Protein AF-A0A1K1NM62-F1 (afdb_monomer_lite)

Foldseek 3Di:
DDPVVVVVQVPDDPVFVVLQVVLLVLLVVCQVPDPCNPPDADPPQPPQPCVQWGWGADPQWIWIWGHPPPDTHTQDTGRHSPVRNVQVNCCRHVVDRDPPPPPVVVCVVPVD

Sequence (112 aa):
MTYEQLEKLRNMTPEEADKAADLAAAAEAVIAEHPFKGRPRSLRFLGAGFGCMEVFCNDGVFTVVRNNGEDLDPILELPDFRHAFIALIKLIYEGRQPESFAEEQYDEIFGE

Radius of gyration: 14.22 Å; chains: 1; bounding box: 30×38×34 Å

Secondary structure (DSSP, 8-state):
--HHHHHHHT---HHHHHHHHHHHHHHHHHHHH-TTTTS---TTT-SS-GGGEEEEEETTEEEEEEE-SS-EEEEEEESSHHHHHHHHHHHHHH----S---THHHHHHH--

pLDDT: mean 72.25, std 18.83, range [35.62, 95.44]

Structure (mmCIF, N/CA/C/O backbone):
data_AF-A0A1K1NM62-F1
#
_entry.id   AF-A0A1K1NM62-F1
#
loop_
_atom_site.group_PDB
_atom_site.id
_atom_site.type_symbol
_atom_site.label_atom_id
_atom_site.label_alt_id
_atom_site.label_comp_id
_atom_site.label_asym_id
_atom_site.label_entity_id
_atom_site.label_seq_id
_atom_site.pdbx_PDB_ins_code
_atom_site.Cartn_x
_atom_site.Cartn_y
_atom_site.Cartn_z
_atom_site.occupancy
_atom_site.B_iso_or_equiv
_atom_site.auth_seq_id
_atom_site.auth_comp_id
_atom_site.auth_asym_id
_atom_site.auth_atom_id
_atom_site.pdbx_PDB_model_num
ATOM 1 N N . MET A 1 1 ? -12.049 8.549 -4.272 1.00 78.06 1 MET A N 1
ATOM 2 C CA . MET A 1 1 ? -12.275 8.524 -2.805 1.00 78.06 1 MET A CA 1
ATOM 3 C C . MET A 1 1 ? -12.305 9.958 -2.279 1.00 78.06 1 MET A C 1
ATOM 5 O O . MET A 1 1 ? -11.715 10.818 -2.917 1.00 78.06 1 MET A O 1
ATOM 9 N N . THR A 1 2 ? -13.001 10.258 -1.179 1.00 84.75 2 THR A N 1
ATOM 10 C CA . THR A 1 2 ? -12.970 11.600 -0.562 1.00 84.75 2 THR A CA 1
ATOM 11 C C . THR A 1 2 ? -11.821 11.733 0.442 1.00 84.75 2 THR A C 1
ATOM 13 O O . THR A 1 2 ? -11.354 10.738 0.994 1.00 84.75 2 THR A O 1
ATOM 16 N N . TYR A 1 3 ? -11.396 12.965 0.740 1.00 81.69 3 TYR A N 1
ATOM 17 C CA . TYR A 1 3 ? -10.417 13.213 1.808 1.00 81.69 3 TYR A CA 1
ATOM 18 C C . TYR A 1 3 ? -10.904 12.720 3.178 1.00 81.69 3 TYR A C 1
ATOM 20 O O . TYR A 1 3 ? -10.123 12.184 3.950 1.00 81.69 3 TYR A O 1
ATOM 28 N N . GLU A 1 4 ? -12.202 12.823 3.473 1.00 86.56 4 GLU A N 1
ATOM 29 C CA . GLU A 1 4 ? -12.761 12.308 4.731 1.00 86.56 4 GLU A CA 1
ATOM 30 C C . GLU A 1 4 ? -12.638 10.777 4.841 1.00 86.56 4 GLU A C 1
ATOM 32 O O . GLU A 1 4 ? -12.409 10.242 5.923 1.00 86.56 4 GLU A O 1
ATOM 37 N N . GLN A 1 5 ? -12.776 10.054 3.725 1.00 86.69 5 GLN A N 1
ATOM 38 C CA . GLN A 1 5 ? -12.551 8.607 3.686 1.00 86.69 5 GLN A CA 1
ATOM 39 C C . GLN A 1 5 ? -11.066 8.266 3.876 1.00 86.69 5 GLN A C 1
ATOM 41 O O . GLN A 1 5 ? -10.756 7.329 4.605 1.00 86.69 5 GLN A O 1
ATOM 46 N N . LEU A 1 6 ? -10.160 9.058 3.292 1.00 84.62 6 LEU A N 1
ATOM 47 C CA . LEU A 1 6 ? -8.715 8.911 3.487 1.00 84.62 6 LEU A CA 1
ATOM 48 C C . LEU A 1 6 ? -8.318 9.087 4.963 1.00 84.62 6 LEU A C 1
ATOM 50 O O . LEU A 1 6 ? -7.569 8.277 5.497 1.00 84.62 6 LEU A O 1
ATOM 54 N N . GLU A 1 7 ? -8.859 10.099 5.648 1.00 86.88 7 GLU A N 1
ATOM 55 C CA . GLU A 1 7 ? -8.601 10.321 7.081 1.00 86.88 7 GLU A CA 1
ATOM 56 C C . GLU A 1 7 ? -9.088 9.160 7.957 1.00 86.88 7 GLU A C 1
ATOM 58 O O . GLU A 1 7 ? -8.462 8.833 8.962 1.00 86.88 7 GLU A O 1
ATOM 63 N N . LYS A 1 8 ? -10.175 8.482 7.567 1.00 88.69 8 LYS A N 1
ATOM 64 C CA . LYS A 1 8 ? -10.625 7.268 8.264 1.00 88.69 8 LYS A CA 1
ATOM 65 C C . LYS A 1 8 ? -9.632 6.123 8.090 1.00 88.69 8 LYS A C 1
ATOM 67 O O . LYS A 1 8 ? -9.340 5.454 9.071 1.00 88.69 8 LYS A O 1
ATOM 72 N N . LEU A 1 9 ? -9.077 5.941 6.889 1.00 88.25 9 LEU A N 1
ATOM 73 C CA . LEU A 1 9 ? -8.053 4.920 6.630 1.00 88.25 9 LEU A CA 1
ATOM 74 C C . LEU A 1 9 ? -6.741 5.182 7.386 1.00 88.25 9 LEU A C 1
ATOM 76 O O . LEU A 1 9 ? -6.031 4.233 7.707 1.00 88.25 9 LEU A O 1
ATOM 80 N N . ARG A 1 10 ? -6.431 6.449 7.690 1.00 87.94 10 ARG A N 1
ATOM 81 C CA . ARG A 1 10 ? -5.259 6.856 8.487 1.00 87.94 10 ARG A CA 1
ATOM 82 C C . ARG A 1 10 ? -5.386 6.530 9.979 1.00 87.94 10 ARG A C 1
ATOM 84 O O . ARG A 1 10 ? -4.367 6.513 10.667 1.00 87.94 10 ARG A O 1
ATOM 91 N N . ASN A 1 11 ? -6.593 6.261 10.485 1.00 91.44 11 ASN A N 1
ATOM 92 C CA . ASN A 1 11 ? -6.825 5.896 11.886 1.00 91.44 11 ASN A CA 1
ATOM 93 C C . ASN A 1 11 ? -6.493 4.420 12.148 1.00 91.44 11 ASN A C 1
ATOM 95 O O . ASN A 1 11 ? -7.373 3.623 12.459 1.00 91.44 11 ASN A O 1
ATOM 99 N N . MET A 1 12 ? -5.210 4.088 12.052 1.00 92.25 12 MET A N 1
ATOM 100 C CA . MET A 1 12 ? -4.684 2.751 12.316 1.00 92.25 12 MET A CA 1
ATOM 101 C C . MET A 1 12 ? -4.264 2.603 13.782 1.00 92.25 12 MET A C 1
ATOM 103 O O . MET A 1 12 ? -3.778 3.546 14.417 1.00 92.25 12 MET A O 1
ATOM 107 N N . THR A 1 13 ? -4.393 1.396 14.323 1.00 95.38 13 THR A N 1
ATOM 108 C CA . THR A 1 13 ? -3.681 1.003 15.544 1.00 95.38 13 THR A CA 1
ATOM 109 C C . THR A 1 13 ? -2.163 0.963 15.291 1.00 95.38 13 THR A C 1
ATOM 111 O O . THR A 1 13 ? -1.730 0.874 14.141 1.00 95.38 13 THR A O 1
ATOM 114 N N . PRO A 1 14 ? -1.313 0.994 16.336 1.00 95.44 14 PRO A N 1
ATOM 115 C CA . PRO A 1 14 ? 0.135 0.877 16.149 1.00 95.44 14 PRO A CA 1
ATOM 116 C C . PRO A 1 14 ? 0.557 -0.385 15.380 1.00 95.44 14 PRO A C 1
ATOM 118 O O . PRO A 1 14 ? 1.400 -0.305 14.497 1.00 95.44 14 PRO A O 1
ATOM 121 N N . GLU A 1 15 ? -0.075 -1.530 15.656 1.00 94.62 15 GLU A N 1
ATOM 122 C CA . GLU A 1 15 ? 0.226 -2.795 14.970 1.00 94.62 15 GLU A CA 1
ATOM 123 C C . GLU A 1 15 ? -0.136 -2.746 13.476 1.00 94.62 15 GLU A C 1
ATOM 125 O O . GLU A 1 15 ? 0.574 -3.276 12.623 1.00 94.62 15 GLU A O 1
ATOM 130 N N . GLU A 1 16 ? -1.255 -2.114 13.143 1.00 93.19 16 GLU A N 1
ATOM 131 C CA . GLU A 1 16 ? -1.675 -1.904 11.760 1.00 93.19 16 GLU A CA 1
ATOM 132 C C . GLU A 1 16 ? -0.753 -0.940 11.014 1.00 93.19 16 GLU A C 1
ATOM 134 O O . GLU A 1 16 ? -0.384 -1.207 9.869 1.00 93.19 16 GLU A O 1
ATOM 139 N N . ALA A 1 17 ? -0.340 0.144 11.672 1.00 90.31 17 ALA A N 1
ATOM 140 C CA . ALA A 1 17 ? 0.620 1.087 11.118 1.00 90.31 17 ALA A CA 1
ATOM 141 C C . ALA A 1 17 ? 1.968 0.408 10.826 1.00 90.31 17 ALA A C 1
ATOM 143 O O . ALA A 1 17 ? 2.521 0.618 9.747 1.00 90.31 17 ALA A O 1
ATOM 144 N N . ASP A 1 18 ? 2.449 -0.457 11.727 1.00 92.19 18 ASP A N 1
ATOM 145 C CA . ASP A 1 18 ? 3.659 -1.259 11.511 1.00 92.19 18 ASP A CA 1
ATOM 146 C C . ASP A 1 18 ? 3.500 -2.185 10.293 1.00 92.19 18 ASP A C 1
ATOM 148 O O . ASP A 1 18 ? 4.348 -2.190 9.405 1.00 92.19 18 ASP A O 1
ATOM 152 N N . LYS A 1 19 ? 2.368 -2.893 10.165 1.00 91.00 19 LYS A N 1
ATOM 153 C CA . LYS A 1 19 ? 2.086 -3.751 8.995 1.00 91.00 19 LYS A CA 1
ATOM 154 C C . LYS A 1 19 ? 2.046 -2.967 7.681 1.00 91.00 19 LYS A C 1
ATOM 156 O O . LYS A 1 19 ? 2.559 -3.435 6.663 1.00 91.00 19 LYS A O 1
ATOM 161 N N . ALA A 1 20 ? 1.410 -1.796 7.675 1.00 90.25 20 ALA A N 1
ATOM 162 C CA . ALA A 1 20 ? 1.363 -0.924 6.504 1.00 90.25 20 ALA A CA 1
ATOM 163 C C . ALA A 1 20 ? 2.766 -0.413 6.128 1.00 90.25 20 ALA A C 1
ATOM 165 O O . ALA A 1 20 ? 3.120 -0.400 4.945 1.00 90.25 20 ALA A O 1
ATOM 166 N N . ALA A 1 21 ? 3.579 -0.053 7.126 1.00 88.25 21 ALA A N 1
ATOM 167 C CA . ALA A 1 21 ? 4.965 0.361 6.940 1.00 88.25 21 ALA A CA 1
ATOM 168 C C . ALA A 1 21 ? 5.840 -0.779 6.400 1.00 88.25 21 ALA A C 1
ATOM 170 O O . ALA A 1 21 ? 6.609 -0.554 5.467 1.00 88.25 21 ALA A O 1
ATOM 171 N N . ASP A 1 22 ? 5.674 -2.001 6.906 1.00 89.75 22 ASP A N 1
ATOM 172 C CA . ASP A 1 22 ? 6.373 -3.189 6.408 1.00 89.75 22 ASP A CA 1
ATOM 173 C C . ASP A 1 22 ? 6.063 -3.439 4.926 1.00 89.75 22 ASP A C 1
ATOM 175 O O . ASP A 1 22 ? 6.963 -3.742 4.140 1.00 89.75 22 ASP A O 1
ATOM 179 N N . LEU A 1 23 ? 4.799 -3.272 4.515 1.00 88.06 23 LEU A N 1
ATOM 180 C CA . LEU A 1 23 ? 4.396 -3.453 3.120 1.00 88.06 23 LEU A CA 1
ATOM 181 C C . LEU A 1 23 ? 5.030 -2.383 2.222 1.00 88.06 23 LEU A C 1
ATOM 183 O O . LEU A 1 23 ? 5.551 -2.703 1.150 1.00 88.06 23 LEU A O 1
ATOM 187 N N . ALA A 1 24 ? 5.015 -1.124 2.668 1.00 86.81 24 ALA A N 1
ATOM 188 C CA . ALA A 1 24 ? 5.661 -0.022 1.965 1.00 86.81 24 ALA A CA 1
ATOM 189 C C . ALA A 1 24 ? 7.177 -0.248 1.837 1.00 86.81 24 ALA A C 1
ATOM 191 O O . ALA A 1 24 ? 7.719 -0.166 0.736 1.00 86.81 24 ALA A O 1
ATOM 192 N N . ALA A 1 25 ? 7.847 -0.621 2.930 1.00 84.94 25 ALA A N 1
ATOM 193 C CA . ALA A 1 25 ? 9.282 -0.884 2.957 1.00 84.94 25 ALA A CA 1
ATOM 194 C C . ALA A 1 25 ? 9.672 -2.062 2.051 1.00 84.94 25 ALA A C 1
ATOM 196 O O . ALA A 1 25 ? 10.642 -1.971 1.294 1.00 84.94 25 ALA A O 1
ATOM 197 N N . ALA A 1 26 ? 8.897 -3.151 2.074 1.00 85.88 26 ALA A N 1
ATOM 198 C CA . ALA A 1 26 ? 9.113 -4.295 1.194 1.00 85.88 26 ALA A CA 1
ATOM 199 C C . ALA A 1 26 ? 8.976 -3.898 -0.284 1.00 85.88 26 ALA A C 1
ATOM 201 O O . ALA A 1 26 ? 9.810 -4.276 -1.114 1.00 85.88 26 ALA A O 1
ATOM 202 N N . ALA A 1 27 ? 7.949 -3.110 -0.623 1.00 83.00 27 ALA A N 1
ATOM 203 C CA . ALA A 1 27 ? 7.754 -2.622 -1.982 1.00 83.00 27 ALA A CA 1
ATOM 204 C C . ALA A 1 27 ? 8.909 -1.711 -2.428 1.00 83.00 27 ALA A C 1
ATOM 206 O O . ALA A 1 27 ? 9.446 -1.890 -3.523 1.00 83.00 27 ALA A O 1
ATOM 207 N N . GLU A 1 28 ? 9.341 -0.778 -1.577 1.00 81.38 28 GLU A N 1
ATOM 208 C CA . GLU A 1 28 ? 10.473 0.108 -1.856 1.00 81.38 28 GLU A CA 1
ATOM 209 C C . GLU A 1 28 ? 11.782 -0.655 -2.073 1.00 81.38 28 GLU A C 1
ATOM 211 O O . GLU A 1 28 ? 12.499 -0.360 -3.034 1.00 81.38 28 GLU A O 1
ATOM 216 N N . ALA A 1 29 ? 12.074 -1.665 -1.248 1.00 81.94 29 ALA A N 1
ATOM 217 C CA . ALA A 1 29 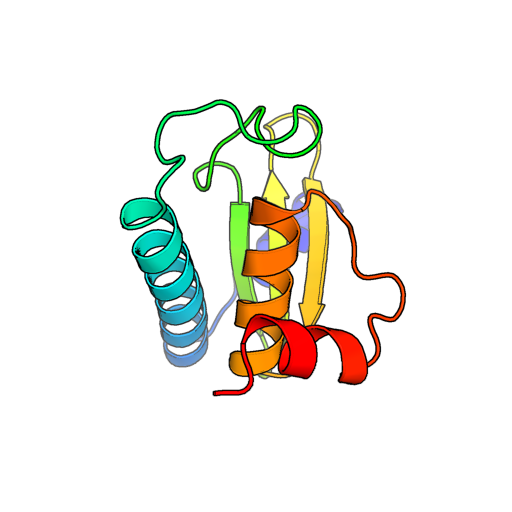? 13.268 -2.495 -1.393 1.00 81.94 29 ALA A CA 1
ATOM 218 C C . ALA A 1 29 ? 13.321 -3.164 -2.778 1.00 81.94 29 ALA A C 1
ATOM 220 O O . ALA A 1 29 ? 14.306 -3.022 -3.506 1.00 81.94 29 ALA A O 1
ATOM 221 N N . VAL A 1 30 ? 12.221 -3.794 -3.205 1.00 80.12 30 VAL A N 1
ATOM 222 C CA . VAL A 1 30 ? 12.130 -4.425 -4.533 1.00 80.12 30 VAL A CA 1
ATOM 223 C C . VAL A 1 30 ? 12.275 -3.399 -5.661 1.00 80.12 30 VAL A C 1
ATOM 225 O O . VAL A 1 30 ? 12.951 -3.645 -6.661 1.00 80.12 30 VAL A O 1
ATOM 228 N N . ILE A 1 31 ? 11.670 -2.220 -5.515 1.00 75.56 31 ILE A N 1
ATOM 229 C CA . ILE A 1 31 ? 11.757 -1.130 -6.496 1.00 75.56 31 ILE A CA 1
ATOM 230 C C . ILE A 1 31 ? 13.188 -0.587 -6.613 1.00 75.56 31 ILE A C 1
ATOM 232 O O . ILE A 1 31 ? 13.593 -0.214 -7.722 1.00 75.56 31 ILE A O 1
ATOM 236 N N . ALA A 1 32 ? 13.930 -0.528 -5.503 1.00 76.06 32 ALA A N 1
ATOM 237 C CA . ALA A 1 32 ? 15.299 -0.019 -5.417 1.00 76.06 32 ALA A CA 1
ATOM 238 C C . ALA A 1 32 ? 16.339 -0.976 -6.019 1.00 76.06 32 ALA A C 1
ATOM 240 O O . ALA A 1 32 ? 17.367 -0.530 -6.545 1.00 76.06 32 ALA A O 1
ATOM 241 N N . GLU A 1 33 ? 16.073 -2.279 -5.986 1.00 75.56 33 GLU A N 1
ATOM 242 C CA . GLU A 1 33 ? 16.926 -3.302 -6.599 1.00 75.56 33 GLU A CA 1
ATOM 243 C C . GLU A 1 33 ? 16.613 -3.539 -8.082 1.00 75.56 33 GLU A C 1
ATOM 245 O O . GLU A 1 33 ? 17.412 -4.128 -8.808 1.00 75.56 33 GLU A O 1
ATOM 250 N N . HIS A 1 34 ? 15.493 -3.010 -8.575 1.00 67.38 34 HIS A N 1
ATOM 251 C CA . HIS A 1 34 ? 15.030 -3.289 -9.925 1.00 67.38 34 HIS A CA 1
ATOM 252 C C . HIS A 1 34 ? 15.996 -2.819 -11.039 1.00 67.38 34 HIS A C 1
ATOM 254 O O . HIS A 1 34 ? 16.461 -1.671 -11.005 1.00 67.38 34 HIS A O 1
ATOM 260 N N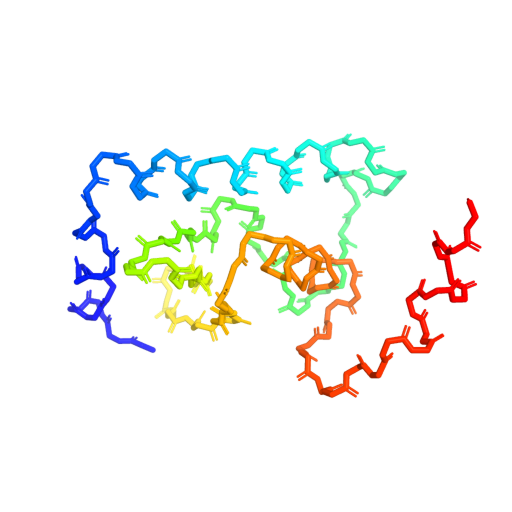 . PRO A 1 35 ? 16.212 -3.613 -12.112 1.00 62.94 35 PRO A N 1
ATOM 261 C CA . PRO A 1 35 ? 17.106 -3.257 -13.224 1.00 62.94 35 PRO A CA 1
ATOM 262 C C . PRO A 1 35 ? 16.741 -1.953 -13.947 1.00 62.94 35 PRO A C 1
ATOM 264 O O . PRO A 1 35 ? 17.599 -1.286 -14.526 1.00 62.94 35 PRO A O 1
ATOM 267 N N . PHE A 1 36 ? 15.461 -1.573 -13.914 1.00 58.66 36 PHE A N 1
ATOM 268 C CA . PHE A 1 36 ? 14.953 -0.338 -14.518 1.00 58.66 36 PHE A CA 1
ATOM 269 C C . PHE A 1 36 ? 14.726 0.790 -13.500 1.00 58.66 36 PHE A C 1
ATOM 271 O O . PHE A 1 36 ? 13.979 1.731 -13.780 1.00 58.66 36 PHE A O 1
ATOM 278 N N . LYS A 1 37 ? 15.341 0.725 -12.312 1.00 60.81 37 LYS A N 1
ATOM 279 C CA . LYS A 1 37 ? 15.304 1.832 -11.347 1.00 60.81 37 LYS A CA 1
ATOM 280 C C . LYS A 1 37 ? 15.767 3.145 -11.991 1.00 60.81 37 LYS A C 1
ATOM 282 O O . LYS A 1 37 ? 16.717 3.167 -12.770 1.00 60.81 37 LYS A O 1
ATOM 287 N N . GLY A 1 38 ? 15.048 4.232 -11.716 1.00 52.34 38 GLY A N 1
ATOM 288 C CA . GLY A 1 38 ? 15.303 5.548 -12.315 1.00 52.34 38 GLY A CA 1
ATOM 289 C C . GLY A 1 38 ? 14.848 5.720 -13.771 1.00 52.34 38 GLY A C 1
ATOM 290 O O . GLY A 1 38 ? 14.947 6.826 -14.294 1.00 52.34 38 GLY A O 1
ATOM 291 N N . ARG A 1 39 ? 14.324 4.677 -14.436 1.00 51.25 39 ARG A N 1
ATOM 292 C CA . ARG A 1 39 ? 13.686 4.824 -15.754 1.00 51.25 39 ARG A CA 1
ATOM 293 C C . ARG A 1 39 ? 12.195 5.143 -15.594 1.00 51.25 39 ARG A C 1
ATOM 295 O O . ARG A 1 39 ? 11.575 4.611 -14.668 1.00 51.25 39 ARG A O 1
ATOM 302 N N . PRO A 1 40 ? 11.594 5.946 -16.492 1.00 47.12 40 PRO A N 1
ATOM 303 C CA . PRO A 1 40 ? 10.148 6.139 -16.507 1.00 47.12 40 PRO A CA 1
ATOM 304 C C . PRO A 1 40 ? 9.484 4.789 -16.810 1.00 47.12 40 PRO A C 1
ATOM 306 O O . PRO A 1 40 ? 9.567 4.297 -17.936 1.00 47.12 40 PRO A O 1
ATOM 309 N N . ARG A 1 41 ? 8.881 4.145 -15.805 1.00 51.41 41 ARG A N 1
ATOM 310 C CA . ARG A 1 41 ? 8.006 2.977 -16.026 1.00 51.41 41 ARG A CA 1
ATOM 311 C C . ARG A 1 41 ? 6.630 3.512 -16.446 1.00 51.41 41 ARG A C 1
ATOM 313 O O . ARG A 1 41 ? 6.356 4.692 -16.244 1.00 51.41 41 ARG A O 1
ATOM 320 N N . SER A 1 42 ? 5.844 2.695 -17.142 1.00 41.41 42 SER A N 1
ATOM 321 C CA . SER A 1 42 ? 4.670 3.093 -17.938 1.00 41.41 42 SER A CA 1
ATOM 322 C C . SER A 1 42 ? 3.919 4.342 -17.418 1.00 41.41 42 SER A C 1
ATOM 324 O O . SER A 1 42 ? 3.446 4.419 -16.283 1.00 41.41 42 SER A O 1
ATOM 326 N N . LEU A 1 43 ? 3.814 5.343 -18.300 1.00 35.62 43 LEU A N 1
ATOM 327 C CA . LEU A 1 43 ? 3.328 6.719 -18.083 1.00 35.62 43 LEU A CA 1
ATOM 328 C C . LEU A 1 43 ? 1.929 6.869 -17.443 1.00 35.62 43 LEU A C 1
ATOM 330 O O . LEU A 1 43 ? 1.494 7.993 -17.220 1.00 35.62 43 LEU A O 1
ATOM 334 N N . ARG A 1 44 ? 1.207 5.781 -17.145 1.00 39.84 44 ARG A N 1
ATOM 335 C CA . ARG A 1 44 ? -0.127 5.833 -16.520 1.00 39.84 44 ARG A CA 1
ATOM 336 C C . ARG A 1 44 ? -0.117 5.727 -14.991 1.00 39.84 44 ARG A C 1
ATOM 338 O O . ARG A 1 44 ? -1.090 6.145 -14.369 1.00 39.84 44 ARG A O 1
ATOM 345 N N . PHE A 1 45 ? 0.970 5.237 -14.387 1.00 40.47 45 PHE A N 1
ATOM 346 C CA . PHE A 1 45 ? 1.093 5.129 -12.923 1.00 40.47 45 PHE A CA 1
ATOM 347 C C . PHE A 1 45 ? 2.227 5.972 -12.323 1.00 40.47 45 PHE A C 1
ATOM 349 O O . PHE A 1 45 ? 2.160 6.333 -11.153 1.00 40.47 45 PHE A O 1
ATOM 356 N N . LEU A 1 46 ? 3.231 6.367 -13.113 1.00 42.03 46 LEU A N 1
ATOM 357 C CA . LEU A 1 46 ? 4.440 7.047 -12.626 1.00 42.03 46 LEU A CA 1
ATOM 358 C C . LEU A 1 46 ? 4.543 8.515 -13.046 1.00 42.03 46 LEU A C 1
ATOM 360 O O . LEU A 1 46 ? 5.594 8.982 -13.472 1.00 42.03 46 LEU A O 1
ATOM 364 N N . GLY A 1 47 ? 3.465 9.271 -12.861 1.00 35.78 47 GLY A N 1
ATOM 365 C CA . GLY A 1 47 ? 3.597 10.721 -12.684 1.00 35.78 47 GLY A CA 1
ATOM 366 C C . GLY A 1 47 ? 4.129 11.105 -11.294 1.00 35.78 47 GLY A C 1
ATOM 367 O O . GLY A 1 47 ? 4.405 12.274 -11.065 1.00 35.78 47 GLY A O 1
ATOM 368 N N . ALA A 1 48 ? 4.242 10.145 -10.363 1.00 38.84 48 ALA A N 1
ATOM 369 C CA . ALA A 1 48 ? 4.102 10.465 -8.943 1.00 38.84 48 ALA A CA 1
ATOM 370 C C . ALA A 1 48 ? 5.060 9.706 -7.980 1.00 38.84 48 ALA A C 1
ATOM 372 O O . ALA A 1 48 ? 5.232 10.100 -6.834 1.00 38.84 48 ALA A O 1
ATOM 373 N N . GLY A 1 49 ? 5.752 8.644 -8.418 1.00 49.22 49 GLY A N 1
ATOM 374 C CA . GLY A 1 49 ? 6.611 7.843 -7.522 1.00 49.22 49 GLY A CA 1
ATOM 375 C C . GLY A 1 49 ? 5.848 7.174 -6.359 1.00 49.22 49 GLY A C 1
ATOM 376 O O . GLY A 1 49 ? 4.631 7.300 -6.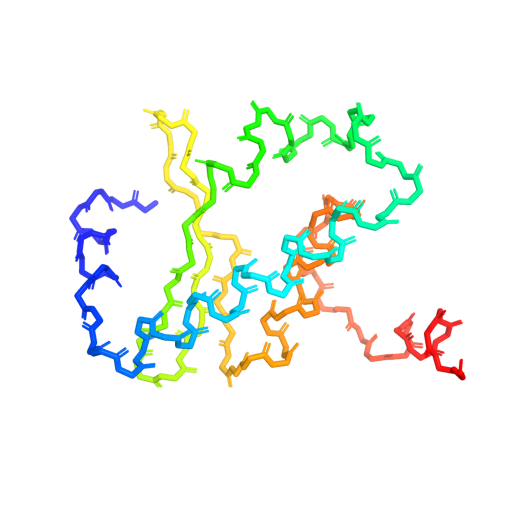247 1.00 49.22 49 GLY A O 1
ATOM 377 N N . PHE A 1 50 ? 6.556 6.444 -5.484 1.00 52.59 50 PHE A N 1
ATOM 378 C CA . PHE A 1 50 ? 5.957 5.886 -4.254 1.00 52.59 50 PHE A CA 1
ATOM 379 C C . PHE A 1 50 ? 5.558 6.991 -3.261 1.00 52.59 50 PHE A C 1
ATOM 381 O O . PHE A 1 50 ? 4.646 6.803 -2.472 1.00 52.59 50 PHE A O 1
ATOM 388 N N . GLY A 1 51 ? 6.157 8.185 -3.372 1.00 55.41 51 GLY A N 1
ATOM 389 C CA . GLY A 1 51 ? 5.788 9.366 -2.577 1.00 55.41 51 GLY A CA 1
ATOM 390 C C . GLY A 1 51 ? 4.362 9.881 -2.811 1.00 55.41 51 GLY A C 1
ATOM 391 O O . GLY A 1 51 ? 3.899 10.740 -2.070 1.00 55.41 51 GLY A O 1
ATOM 392 N N . CYS A 1 52 ? 3.667 9.346 -3.814 1.00 68.69 52 CYS A N 1
ATOM 393 C CA . CYS A 1 52 ? 2.262 9.616 -4.098 1.00 68.69 52 CYS A CA 1
ATOM 394 C C . CYS A 1 52 ? 1.377 8.380 -3.904 1.00 68.69 52 CYS A C 1
ATOM 396 O O . CYS A 1 52 ? 0.264 8.336 -4.427 1.00 68.69 52 CYS A O 1
ATOM 398 N N . MET A 1 53 ? 1.868 7.355 -3.207 1.00 79.44 53 MET A N 1
ATOM 399 C CA . MET A 1 53 ? 1.067 6.223 -2.760 1.00 79.44 53 MET A CA 1
ATOM 400 C C . MET A 1 53 ? 1.057 6.180 -1.238 1.00 79.44 53 MET A C 1
ATOM 402 O O . MET A 1 53 ? 2.090 6.316 -0.590 1.00 79.44 53 MET A O 1
ATOM 406 N N . GLU A 1 54 ? -0.125 5.981 -0.677 1.00 84.81 54 GLU A N 1
ATOM 407 C CA . GLU A 1 54 ? -0.329 5.793 0.751 1.00 84.81 54 GLU A CA 1
ATOM 408 C C . GLU A 1 54 ? -0.825 4.364 0.975 1.00 84.81 54 GLU A C 1
ATOM 410 O O . GLU A 1 54 ? -1.742 3.901 0.290 1.00 84.81 54 GLU A O 1
ATOM 415 N N . VAL A 1 55 ? -0.182 3.659 1.905 1.00 89.38 55 VAL A N 1
ATOM 416 C CA . VAL A 1 55 ? -0.513 2.284 2.281 1.00 89.38 55 VAL A CA 1
ATOM 417 C C . VAL A 1 55 ? -1.177 2.312 3.650 1.00 89.38 55 VAL A C 1
ATOM 419 O O . VAL A 1 55 ? -0.657 2.918 4.584 1.00 89.38 55 VAL A O 1
ATOM 422 N N . PHE A 1 56 ? -2.308 1.628 3.764 1.00 92.81 56 PHE A N 1
ATOM 423 C CA . PHE A 1 56 ? -3.084 1.503 4.990 1.00 92.81 56 PHE A CA 1
ATOM 424 C C . PHE A 1 56 ? -3.317 0.034 5.306 1.00 92.81 56 PHE A C 1
ATOM 426 O O . PHE A 1 56 ? -3.449 -0.784 4.396 1.00 92.81 56 PHE A O 1
ATOM 433 N N . CYS A 1 57 ? -3.425 -0.284 6.588 1.00 94.12 57 CYS A N 1
ATOM 434 C CA . CYS A 1 57 ? -3.887 -1.571 7.079 1.00 94.12 57 CYS A CA 1
ATOM 435 C C . CYS A 1 57 ? -4.978 -1.287 8.108 1.00 94.12 57 CYS A C 1
ATOM 437 O O . CYS A 1 57 ? -4.724 -0.577 9.068 1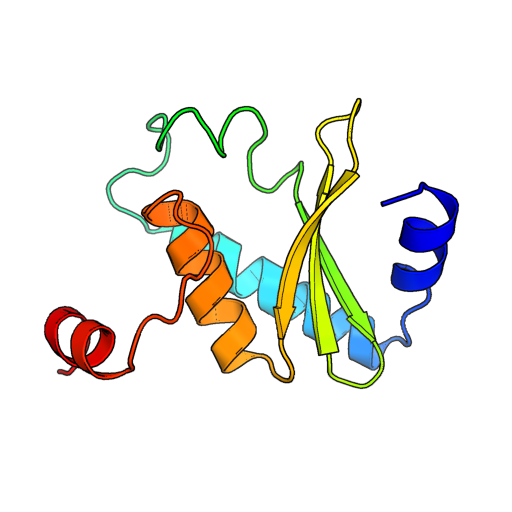.00 94.12 57 CYS A O 1
ATOM 439 N N . ASN A 1 58 ? -6.192 -1.779 7.896 1.00 92.31 58 ASN A N 1
ATOM 440 C CA . ASN A 1 58 ? -7.272 -1.660 8.875 1.00 92.31 58 ASN A CA 1
ATOM 441 C C . ASN A 1 58 ? -7.989 -3.004 8.944 1.00 92.31 58 ASN A C 1
ATOM 443 O O . ASN A 1 58 ? -8.330 -3.566 7.903 1.00 92.31 58 ASN A O 1
ATOM 447 N N . ASP A 1 59 ? -8.158 -3.550 10.144 1.00 91.31 59 ASP A N 1
ATOM 448 C CA . ASP A 1 59 ? -8.760 -4.863 10.386 1.00 91.31 59 ASP A CA 1
ATOM 449 C C . ASP A 1 59 ? -8.103 -5.994 9.558 1.00 91.31 59 ASP A C 1
ATOM 451 O O . ASP A 1 59 ? -8.742 -6.965 9.151 1.00 91.31 59 ASP A O 1
ATOM 455 N N . GLY A 1 60 ? -6.798 -5.868 9.281 1.00 86.75 60 GLY A N 1
ATOM 456 C CA . GLY A 1 60 ? -6.027 -6.821 8.472 1.00 86.75 60 GLY A CA 1
ATOM 457 C C . GLY A 1 60 ? -6.204 -6.691 6.953 1.00 86.75 60 GLY A C 1
ATOM 458 O O . GLY A 1 60 ? -5.607 -7.472 6.210 1.00 86.75 60 GLY A O 1
ATOM 459 N N . VAL A 1 61 ? -6.976 -5.708 6.483 1.00 91.88 61 VAL A N 1
ATOM 460 C CA . VAL A 1 61 ? -7.138 -5.395 5.060 1.00 91.88 61 VAL A CA 1
ATOM 461 C C . VAL A 1 61 ? -6.151 -4.308 4.658 1.00 91.88 61 VAL A C 1
ATOM 463 O O . VAL A 1 61 ? -6.147 -3.210 5.218 1.00 91.88 61 VAL A O 1
ATOM 466 N N . PHE A 1 62 ? -5.333 -4.601 3.651 1.00 91.88 62 PHE A N 1
ATOM 467 C CA . PHE A 1 62 ? -4.392 -3.647 3.082 1.00 91.88 62 PHE A CA 1
ATOM 468 C C . PHE A 1 62 ? -5.063 -2.840 1.983 1.00 91.88 62 PHE A C 1
ATOM 470 O O . PHE A 1 62 ? -5.539 -3.402 0.999 1.00 91.88 62 PHE A O 1
ATOM 477 N N . THR A 1 63 ? -5.054 -1.520 2.133 1.00 91.44 63 THR A N 1
ATOM 478 C CA . THR A 1 63 ? -5.557 -0.580 1.128 1.00 91.44 63 THR A CA 1
ATOM 479 C C . THR A 1 63 ? -4.405 0.270 0.615 1.00 91.44 63 THR A C 1
ATOM 481 O O . THR A 1 63 ? -3.654 0.830 1.411 1.00 91.44 63 THR A O 1
ATOM 484 N N . VAL A 1 64 ? -4.263 0.398 -0.704 1.00 88.50 64 VAL A N 1
ATOM 485 C CA . VAL A 1 64 ? -3.285 1.308 -1.318 1.00 88.50 64 VAL A CA 1
ATOM 486 C C . VAL A 1 64 ? -4.020 2.359 -2.124 1.00 88.50 64 VAL A C 1
ATOM 488 O O . VAL A 1 64 ? -4.827 2.050 -3.004 1.00 88.50 64 VAL A O 1
ATOM 491 N N . VAL A 1 65 ? -3.714 3.614 -1.828 1.00 85.56 65 VAL A N 1
ATOM 492 C CA . VAL A 1 65 ? -4.318 4.776 -2.471 1.00 85.56 65 VAL A CA 1
ATOM 493 C C . VAL A 1 65 ? -3.234 5.549 -3.188 1.00 85.56 65 VAL A C 1
ATOM 495 O O . VAL A 1 65 ? -2.201 5.869 -2.610 1.00 85.56 65 VAL A O 1
ATOM 498 N N . ARG A 1 66 ? -3.493 5.905 -4.442 1.00 79.94 66 ARG A N 1
ATOM 499 C CA . ARG A 1 66 ? -2.706 6.899 -5.159 1.00 79.94 66 ARG A CA 1
ATOM 500 C C . ARG A 1 66 ? -3.259 8.291 -4.868 1.00 79.94 66 ARG A C 1
ATOM 502 O O . ARG A 1 66 ? -4.442 8.549 -5.078 1.00 79.94 66 ARG A O 1
ATOM 509 N N . ASN A 1 67 ? -2.379 9.182 -4.437 1.00 74.62 67 ASN A N 1
ATOM 510 C CA . ASN A 1 67 ? -2.642 10.584 -4.160 1.00 74.62 67 ASN A CA 1
ATOM 511 C C . ASN A 1 67 ? -1.708 11.443 -5.022 1.00 74.62 67 ASN A C 1
ATOM 513 O O . ASN A 1 67 ? -0.519 11.569 -4.733 1.00 74.62 67 ASN A O 1
ATOM 517 N N . ASN A 1 68 ? -2.235 12.015 -6.105 1.00 70.12 68 ASN A N 1
ATOM 518 C CA . ASN A 1 68 ? -1.470 12.884 -7.012 1.00 70.12 68 ASN A CA 1
ATOM 519 C C . ASN A 1 68 ? -1.676 14.386 -6.718 1.00 70.12 68 ASN A C 1
ATOM 521 O O . ASN A 1 68 ? -1.282 15.221 -7.529 1.00 70.12 68 ASN A O 1
ATOM 525 N N . GLY A 1 69 ? -2.296 14.729 -5.583 1.00 66.62 69 GLY A N 1
ATOM 526 C CA . GLY A 1 69 ? -2.609 16.102 -5.180 1.00 66.62 69 GLY A CA 1
ATOM 527 C C . GLY A 1 69 ? -3.913 16.669 -5.755 1.00 66.62 69 GLY A C 1
ATOM 528 O O . GLY A 1 69 ? -4.435 17.625 -5.188 1.00 66.62 69 GLY A O 1
ATOM 529 N N . GLU A 1 70 ? -4.460 16.078 -6.820 1.00 67.62 70 GLU A N 1
ATOM 530 C CA . GLU A 1 70 ? -5.749 16.470 -7.416 1.00 67.62 70 GLU A CA 1
ATOM 531 C C . GLU A 1 70 ? -6.833 15.411 -7.168 1.00 67.62 70 GLU A C 1
ATOM 533 O O . GLU A 1 70 ? -7.965 15.746 -6.823 1.00 67.62 70 GLU A O 1
ATOM 538 N N . ASP A 1 71 ? -6.456 14.137 -7.264 1.00 69.44 71 ASP A N 1
ATOM 539 C CA . ASP A 1 71 ? -7.316 12.970 -7.143 1.00 69.44 71 ASP A CA 1
ATOM 540 C C . ASP A 1 71 ? -6.785 11.977 -6.101 1.00 69.44 71 ASP A C 1
ATOM 542 O O . ASP A 1 71 ? -5.578 11.757 -5.937 1.00 69.44 71 ASP A O 1
ATOM 546 N N . LEU A 1 72 ? -7.738 11.323 -5.435 1.00 74.81 72 LEU A N 1
ATOM 547 C CA . LEU A 1 72 ? -7.512 10.198 -4.533 1.00 74.81 72 LEU A CA 1
ATOM 548 C C . LEU A 1 72 ? -8.136 8.939 -5.129 1.00 74.81 72 LEU A C 1
ATOM 550 O O . LEU A 1 72 ? -9.367 8.797 -5.173 1.00 74.81 72 LEU A O 1
ATOM 554 N N . ASP A 1 73 ? -7.279 8.018 -5.548 1.00 79.38 73 ASP A N 1
ATOM 555 C CA . ASP A 1 73 ? -7.649 6.834 -6.314 1.00 79.38 73 ASP A CA 1
ATOM 556 C C . ASP A 1 73 ? -7.237 5.556 -5.562 1.00 79.38 73 ASP A C 1
ATOM 558 O O . ASP A 1 73 ? -6.040 5.273 -5.458 1.00 79.38 73 ASP A O 1
ATOM 562 N N . PRO A 1 74 ? -8.187 4.799 -4.981 1.00 83.62 74 PRO A N 1
ATOM 563 C CA . PRO A 1 74 ? -7.915 3.484 -4.410 1.00 83.62 74 PRO A CA 1
ATOM 564 C C . PRO A 1 74 ? -7.544 2.506 -5.527 1.00 83.62 74 PRO A C 1
ATOM 566 O O . PRO A 1 74 ? -8.348 2.233 -6.415 1.00 83.62 74 PRO A O 1
ATOM 569 N N . ILE A 1 75 ? -6.325 1.977 -5.482 1.00 80.94 75 ILE A N 1
ATOM 570 C CA . ILE A 1 75 ? -5.792 1.085 -6.525 1.00 80.94 75 ILE A CA 1
ATOM 571 C C . ILE A 1 75 ? -5.626 -0.356 -6.045 1.00 80.94 75 ILE A C 1
ATOM 573 O O . ILE A 1 75 ? -5.415 -1.247 -6.867 1.00 80.94 75 ILE A O 1
ATOM 577 N N . LEU A 1 76 ? -5.712 -0.585 -4.733 1.00 86.62 76 LEU A N 1
ATOM 578 C CA . LEU A 1 76 ? -5.611 -1.909 -4.139 1.00 86.62 76 LEU A CA 1
ATOM 579 C C . LEU A 1 76 ? -6.419 -1.998 -2.846 1.00 86.62 76 LEU A C 1
ATOM 581 O O . LEU A 1 76 ? -6.340 -1.093 -2.020 1.00 86.62 76 LEU A O 1
ATOM 585 N N . GLU A 1 77 ? -7.117 -3.114 -2.664 1.00 90.56 77 GLU A N 1
ATOM 586 C CA . GLU A 1 77 ? -7.758 -3.511 -1.410 1.00 90.56 77 GLU A CA 1
ATOM 587 C C . GLU A 1 77 ? -7.692 -5.041 -1.317 1.00 90.56 77 GLU A C 1
ATOM 589 O O . GLU A 1 77 ? -8.331 -5.731 -2.113 1.00 90.56 77 GLU A O 1
ATOM 594 N N . LEU A 1 78 ? -6.848 -5.584 -0.433 1.00 89.38 78 LEU A N 1
ATOM 595 C CA . LEU A 1 78 ? -6.603 -7.029 -0.347 1.00 89.38 78 LEU A CA 1
ATOM 596 C C . LEU A 1 78 ? -6.463 -7.529 1.099 1.00 89.38 78 LEU A C 1
ATOM 598 O O . LEU A 1 78 ? -5.867 -6.842 1.935 1.00 89.38 78 LEU A O 1
ATOM 602 N N . PRO A 1 79 ? -6.974 -8.738 1.403 1.00 85.19 7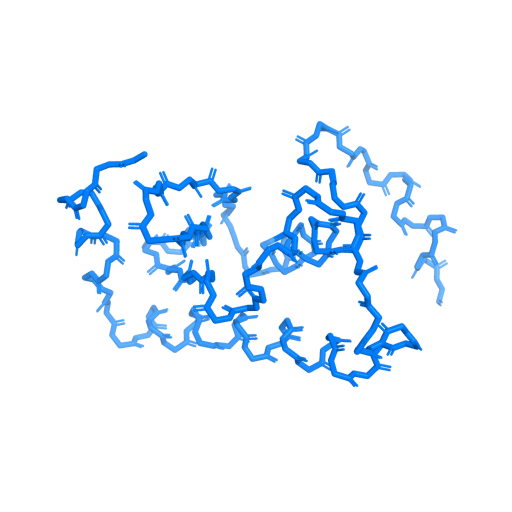9 PRO A N 1
ATOM 603 C CA . PRO A 1 79 ? -7.086 -9.241 2.767 1.00 85.19 79 PRO A CA 1
ATOM 604 C C . PRO A 1 79 ? -5.855 -10.043 3.227 1.00 85.19 79 PRO A C 1
ATOM 606 O O . PRO A 1 79 ? -6.022 -11.157 3.701 1.00 85.19 79 PRO A O 1
ATOM 609 N N . ASP A 1 80 ? -4.639 -9.509 3.075 1.00 86.81 80 ASP A N 1
ATOM 610 C CA . ASP A 1 80 ? -3.396 -9.988 3.711 1.00 86.81 80 ASP A CA 1
ATOM 611 C C . ASP A 1 80 ? -2.165 -9.333 3.066 1.00 86.81 80 ASP A C 1
ATOM 613 O O . ASP A 1 80 ? -2.204 -8.799 1.956 1.00 86.81 80 ASP A O 1
ATOM 617 N N . PHE A 1 81 ? -1.030 -9.450 3.753 1.00 87.88 81 PHE A N 1
ATOM 618 C CA . PHE A 1 81 ? 0.235 -8.864 3.329 1.00 87.88 81 PHE A CA 1
ATOM 619 C C . PHE A 1 81 ? 0.751 -9.427 2.000 1.00 87.88 81 PHE A C 1
ATOM 621 O O . PHE A 1 81 ? 1.212 -8.670 1.147 1.00 87.88 81 PHE A O 1
ATOM 628 N N . ARG A 1 82 ? 0.720 -10.754 1.812 1.00 87.62 82 ARG A N 1
ATOM 629 C CA . ARG A 1 82 ? 1.376 -11.403 0.668 1.00 87.62 82 ARG A CA 1
ATOM 630 C C . ARG A 1 82 ? 0.667 -11.036 -0.628 1.00 87.62 82 ARG A C 1
ATOM 632 O O . ARG A 1 82 ? 1.333 -10.641 -1.585 1.00 87.62 82 ARG A O 1
ATOM 639 N N . HIS A 1 83 ? -0.659 -11.138 -0.660 1.00 86.44 83 HIS A N 1
ATOM 640 C CA . HIS A 1 83 ? -1.431 -10.760 -1.839 1.00 86.44 83 HIS A CA 1
ATOM 641 C C . HIS A 1 83 ? -1.331 -9.256 -2.103 1.00 86.44 83 HIS A C 1
ATOM 643 O O . HIS A 1 83 ? -1.123 -8.866 -3.254 1.00 86.44 83 HIS A O 1
ATOM 649 N N . ALA A 1 84 ? -1.384 -8.421 -1.056 1.00 87.00 84 ALA A N 1
ATOM 650 C CA . ALA A 1 84 ? -1.201 -6.978 -1.193 1.00 87.00 84 ALA A CA 1
ATOM 651 C C . ALA A 1 84 ? 0.160 -6.621 -1.808 1.00 87.00 84 ALA A C 1
ATOM 653 O O . ALA A 1 84 ? 0.229 -5.853 -2.766 1.00 87.00 84 ALA A O 1
ATOM 654 N N . PHE A 1 85 ? 1.236 -7.239 -1.323 1.00 87.38 85 PHE A N 1
ATOM 655 C CA . PHE A 1 85 ? 2.585 -7.042 -1.841 1.00 87.38 85 PHE A CA 1
ATOM 656 C C . PHE A 1 85 ? 2.711 -7.448 -3.308 1.00 87.38 85 PHE A C 1
ATOM 658 O O . PHE A 1 85 ? 3.143 -6.643 -4.133 1.00 87.38 85 PHE A O 1
ATOM 665 N N . ILE A 1 86 ? 2.292 -8.667 -3.660 1.00 85.00 86 ILE A N 1
ATOM 666 C CA . ILE A 1 86 ? 2.387 -9.167 -5.037 1.00 85.00 86 ILE A CA 1
ATOM 667 C C . ILE A 1 86 ? 1.592 -8.267 -5.990 1.00 85.00 86 ILE A C 1
ATOM 669 O O . ILE A 1 86 ? 2.099 -7.887 -7.047 1.00 85.00 86 ILE A O 1
ATOM 673 N N . ALA A 1 87 ? 0.363 -7.900 -5.624 1.00 84.25 87 ALA A N 1
ATOM 674 C CA . ALA A 1 87 ? -0.487 -7.067 -6.462 1.00 84.25 87 ALA A CA 1
ATOM 675 C C . ALA A 1 87 ? 0.055 -5.637 -6.607 1.00 84.25 87 ALA A C 1
ATOM 677 O O . ALA A 1 87 ? 0.057 -5.099 -7.715 1.00 84.25 87 ALA A O 1
ATOM 678 N N . LEU A 1 88 ? 0.578 -5.044 -5.529 1.00 82.19 88 LEU A N 1
ATOM 679 C CA . LEU A 1 88 ? 1.217 -3.729 -5.565 1.00 82.19 88 LEU A CA 1
ATOM 680 C C . LEU A 1 88 ? 2.444 -3.729 -6.484 1.00 82.19 88 LEU A C 1
ATOM 682 O O . LEU A 1 88 ? 2.603 -2.848 -7.326 1.00 82.19 88 LEU A O 1
ATOM 686 N N . ILE A 1 89 ? 3.288 -4.750 -6.373 1.00 80.31 89 ILE A N 1
ATOM 687 C CA . ILE A 1 89 ? 4.459 -4.928 -7.227 1.00 80.31 89 ILE A CA 1
ATOM 688 C C . ILE A 1 89 ? 4.058 -5.077 -8.703 1.00 80.31 89 ILE A C 1
ATOM 690 O O . ILE A 1 89 ? 4.628 -4.397 -9.560 1.00 80.31 89 ILE A O 1
ATOM 694 N N . LYS A 1 90 ? 3.031 -5.881 -9.007 1.00 75.06 90 LYS A N 1
ATOM 695 C CA . LYS A 1 90 ? 2.481 -6.013 -10.368 1.00 75.06 90 LYS A CA 1
ATOM 696 C C . LYS A 1 90 ? 1.947 -4.689 -10.909 1.00 75.06 90 LYS A C 1
ATOM 698 O O . LYS A 1 90 ? 2.305 -4.303 -12.019 1.00 75.06 90 LYS A O 1
ATOM 703 N N . LEU A 1 91 ? 1.154 -3.957 -10.124 1.00 75.44 91 LEU A N 1
ATOM 704 C CA . LEU A 1 91 ? 0.658 -2.622 -10.481 1.00 75.44 91 LEU A CA 1
ATOM 705 C C . LEU A 1 91 ? 1.813 -1.685 -10.863 1.00 75.44 91 LEU A C 1
ATOM 707 O O . LEU A 1 91 ? 1.765 -1.023 -11.900 1.00 75.44 91 LEU A O 1
ATOM 711 N N . ILE A 1 92 ? 2.872 -1.666 -10.052 1.00 73.19 92 ILE A N 1
ATOM 712 C CA . ILE A 1 92 ? 4.037 -0.795 -10.245 1.00 73.19 92 ILE A CA 1
ATOM 713 C C . ILE A 1 92 ? 4.865 -1.195 -11.475 1.00 73.19 92 ILE A C 1
ATOM 715 O O . ILE A 1 92 ? 5.405 -0.318 -12.158 1.00 73.19 92 ILE A O 1
ATOM 719 N N . TYR A 1 93 ? 4.995 -2.492 -11.767 1.00 68.06 93 TYR A N 1
ATOM 720 C CA . TYR A 1 93 ? 5.806 -2.979 -12.887 1.00 68.06 93 TYR A CA 1
ATOM 721 C C . TYR A 1 93 ? 5.065 -3.026 -14.217 1.00 68.06 93 TYR A C 1
ATOM 723 O O . TYR A 1 93 ? 5.608 -2.608 -15.241 1.00 68.06 93 TYR A O 1
ATOM 731 N N . GLU A 1 94 ? 3.836 -3.520 -14.212 1.00 64.06 94 GLU A N 1
ATOM 732 C CA . GLU A 1 94 ? 3.076 -3.813 -15.423 1.00 64.06 94 GLU A CA 1
ATOM 733 C C . GLU A 1 94 ? 2.115 -2.677 -15.787 1.00 64.06 94 GLU A C 1
ATOM 735 O O . GLU A 1 94 ? 1.675 -2.583 -16.935 1.00 64.06 94 GLU A O 1
ATOM 740 N N . GLY A 1 95 ? 1.793 -1.787 -14.840 1.00 54.22 95 GLY A N 1
ATOM 741 C CA . GLY A 1 95 ? 0.789 -0.740 -15.033 1.00 54.22 95 GLY A CA 1
ATOM 742 C C . GLY A 1 95 ? -0.608 -1.306 -15.305 1.00 54.22 95 GLY A C 1
ATOM 743 O O . GLY A 1 95 ? -1.408 -0.660 -15.984 1.00 54.22 95 GLY A O 1
ATOM 744 N N . ARG A 1 96 ? -0.883 -2.527 -14.832 1.00 49.66 96 ARG A N 1
ATOM 745 C CA . ARG A 1 96 ? -2.163 -3.225 -14.975 1.00 49.66 96 ARG A CA 1
ATOM 746 C C . ARG A 1 96 ? -2.860 -3.262 -13.622 1.00 49.66 96 ARG A C 1
ATOM 748 O O . ARG A 1 96 ? -2.290 -3.779 -12.666 1.00 49.66 96 ARG A O 1
ATOM 755 N N . GLN A 1 97 ? -4.082 -2.731 -13.548 1.00 47.47 97 GLN A N 1
ATOM 756 C CA . GLN A 1 97 ? -4.979 -3.087 -12.448 1.00 47.47 97 GLN A CA 1
ATOM 757 C C . GLN A 1 97 ? -5.303 -4.586 -12.519 1.00 47.47 97 GLN A C 1
ATOM 759 O O . GLN A 1 97 ? -5.299 -5.142 -13.622 1.00 47.47 97 GLN A O 1
ATOM 764 N N . PRO A 1 98 ? -5.540 -5.254 -11.378 1.00 45.25 98 PRO A N 1
ATOM 765 C CA . PRO A 1 98 ? -5.805 -6.682 -11.366 1.00 45.25 98 PRO A CA 1
ATOM 766 C C . PRO A 1 98 ? -7.166 -6.976 -12.014 1.00 45.25 98 PRO A C 1
ATOM 768 O O . PRO A 1 98 ? -8.193 -7.020 -11.346 1.00 45.25 98 PRO A O 1
ATOM 771 N N . GLU A 1 99 ? -7.184 -7.235 -13.318 1.00 40.81 99 GLU A N 1
ATOM 772 C CA . GLU A 1 99 ? -8.185 -8.133 -13.886 1.00 40.81 99 GLU A CA 1
ATOM 773 C C . GLU A 1 99 ? -7.713 -9.553 -13.591 1.00 40.81 99 GLU A C 1
ATOM 775 O O . GLU A 1 99 ? -6.753 -10.008 -14.206 1.00 40.81 99 GLU A O 1
ATOM 780 N N . SER A 1 100 ? -8.344 -10.205 -12.603 1.00 43.88 100 SER A N 1
ATOM 781 C CA . SER A 1 100 ? -8.400 -11.667 -12.434 1.00 43.88 100 SER A CA 1
ATOM 782 C C . SER A 1 100 ? -7.170 -12.415 -12.978 1.00 43.88 100 SER A C 1
ATOM 784 O O . SER A 1 100 ? -7.273 -13.211 -13.913 1.00 43.88 100 SER A O 1
ATOM 786 N N . PHE A 1 101 ? -5.986 -12.134 -12.436 1.00 45.88 101 PHE A N 1
ATOM 787 C CA . PHE A 1 101 ? -4.769 -12.784 -12.904 1.00 45.88 101 PHE A CA 1
ATOM 788 C C . PHE A 1 101 ? -4.669 -14.131 -12.199 1.00 45.88 101 PHE A C 1
ATOM 790 O O . PHE A 1 101 ? -4.219 -14.203 -11.055 1.00 45.88 101 PHE A O 1
ATOM 797 N N . ALA A 1 102 ? -5.188 -15.164 -12.863 1.00 43.56 102 ALA A N 1
ATOM 798 C CA . ALA A 1 102 ? -5.102 -16.547 -12.425 1.00 43.56 102 ALA A CA 1
ATOM 799 C C . ALA A 1 102 ? -3.653 -16.881 -12.032 1.00 43.56 102 ALA A C 1
ATOM 801 O O . ALA A 1 102 ? -2.713 -16.515 -12.743 1.00 43.56 102 ALA A O 1
ATOM 802 N N . GLU A 1 103 ? -3.491 -17.550 -10.887 1.00 45.16 103 GLU A N 1
ATOM 803 C CA . GLU A 1 103 ? -2.215 -18.005 -10.306 1.00 45.16 103 GLU A CA 1
ATOM 804 C C . GLU A 1 103 ? -1.248 -18.611 -11.340 1.00 45.16 103 GLU A C 1
ATOM 806 O O . GLU A 1 103 ? -0.037 -18.429 -11.227 1.00 45.16 103 GLU A O 1
ATOM 811 N N . GLU A 1 104 ? -1.786 -19.227 -12.395 1.00 42.56 104 GLU A N 1
ATOM 812 C CA . GLU A 1 104 ? -1.066 -19.925 -13.466 1.00 42.56 104 GLU A CA 1
ATOM 813 C C . GLU A 1 104 ? 0.047 -19.103 -14.138 1.00 42.56 104 GLU A C 1
ATOM 815 O O . GLU A 1 104 ? 1.082 -19.656 -14.490 1.00 42.56 104 GLU A O 1
ATOM 820 N N . GLN A 1 105 ? -0.111 -17.784 -14.287 1.00 44.31 105 GLN A N 1
ATOM 821 C CA . GLN A 1 105 ? 0.899 -16.949 -14.955 1.00 44.31 105 GLN A CA 1
ATOM 822 C C . GLN A 1 105 ? 1.972 -16.391 -14.003 1.00 44.31 105 GLN A C 1
ATOM 824 O O . GLN A 1 105 ? 2.984 -15.863 -14.459 1.00 44.31 105 GLN A O 1
ATOM 829 N N . TYR A 1 106 ? 1.767 -16.463 -12.681 1.00 43.09 106 TYR A N 1
ATOM 830 C CA . TYR A 1 106 ? 2.783 -16.052 -11.703 1.00 43.09 106 TYR A CA 1
ATOM 831 C C . TYR A 1 106 ? 3.821 -17.159 -11.492 1.00 43.09 106 TYR A C 1
ATOM 833 O O . TYR A 1 106 ? 5.019 -16.871 -11.474 1.00 43.09 106 TYR A O 1
ATOM 841 N N . ASP A 1 107 ? 3.370 -18.415 -11.435 1.00 46.72 107 ASP A N 1
ATOM 842 C CA . ASP A 1 107 ? 4.248 -19.587 -11.366 1.00 46.72 107 ASP A CA 1
ATOM 843 C C . ASP A 1 107 ? 5.086 -19.755 -12.646 1.00 46.72 107 ASP A C 1
ATOM 845 O O . ASP A 1 107 ? 6.220 -20.214 -12.584 1.00 46.72 107 ASP A O 1
ATOM 849 N N . GLU A 1 108 ? 4.603 -19.297 -13.803 1.00 45.91 108 GLU A N 1
ATOM 850 C CA . GLU A 1 108 ? 5.357 -19.363 -15.065 1.00 45.91 108 GLU A CA 1
ATOM 851 C C . GLU A 1 108 ? 6.561 -18.395 -15.116 1.00 45.91 108 GLU A C 1
ATOM 853 O O . GLU A 1 108 ? 7.519 -18.623 -15.854 1.00 45.91 108 GLU A O 1
ATOM 858 N N . ILE A 1 109 ? 6.525 -17.306 -14.338 1.00 43.09 109 ILE A N 1
ATOM 859 C CA . ILE A 1 109 ? 7.566 -16.261 -14.341 1.00 43.09 109 ILE A CA 1
ATOM 860 C C . ILE A 1 109 ? 8.477 -16.365 -13.110 1.00 43.09 109 ILE A C 1
ATOM 862 O O . ILE A 1 109 ? 9.660 -16.033 -13.195 1.00 43.09 109 ILE A O 1
ATOM 866 N N . PHE A 1 110 ? 7.937 -16.807 -11.971 1.00 47.47 110 PHE A N 1
ATOM 867 C CA . PHE A 1 110 ? 8.627 -16.797 -10.676 1.00 47.47 110 PHE A CA 1
ATOM 868 C C . PHE A 1 110 ? 8.598 -18.149 -9.945 1.00 47.47 110 PHE A C 1
ATOM 870 O O . PHE A 1 110 ? 9.094 -18.237 -8.823 1.00 47.47 110 PHE A O 1
ATOM 877 N N . GLY A 1 111 ? 8.016 -19.189 -10.548 1.00 42.25 111 GLY A N 1
ATOM 878 C CA . GLY A 1 111 ? 8.015 -20.555 -10.030 1.00 42.25 111 GLY A CA 1
ATOM 879 C C . GLY A 1 111 ? 9.278 -21.322 -10.418 1.00 42.25 111 GLY A C 1
ATOM 880 O O . GLY A 1 111 ? 9.208 -22.224 -11.243 1.00 42.25 111 GLY A O 1
ATOM 881 N N . GLU A 1 112 ? 10.412 -20.924 -9.837 1.00 41.44 112 GLU A N 1
ATOM 882 C CA . GLU A 1 112 ? 11.559 -21.747 -9.389 1.00 41.44 112 GLU A CA 1
ATOM 883 C C . GLU A 1 112 ? 12.612 -20.852 -8.712 1.00 41.44 112 GLU A C 1
ATOM 885 O O . GLU A 1 112 ? 13.053 -19.853 -9.328 1.00 41.44 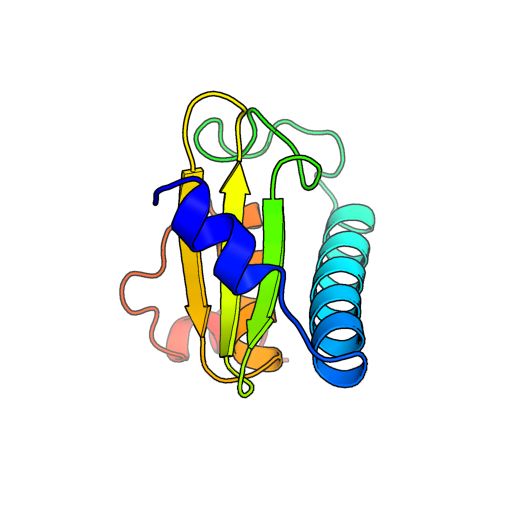112 GLU A O 1
#